Protein AF-A0A077HLJ4-F1 (afdb_monomer_lite)

Foldseek 3Di:
DCPPPDPVVVVVVVVVVVVVVVVVLVVVLVVVLVVVCVVDPDPVVSVVSVVVSVVVVVCVVVDDPVVVVVVVVVVVVVVVVVVCVVVVVCVVVVVVLVVQQVVCVVVVFDRADACVVPVVDPDPPDRPCPDLSRDRDPVSVVVVVVVVVVD

Organism: NCBI:txid401472

Sequence (151 aa):
MADSVGAWGAHAITFILFFLAFSSVIGNYYLAQANVQYLTDSKTTMTVFRLVVIGFVIFGAFGSVPLVWALGDTMAGLLAIFNIIAIVPLGGVALKLLKNFNEQRRQGVDPVFHRDMLPEIANVEYWDGSDPVTRRSKEDRIIAREGNLER

Radius of gyration: 23.53 Å; chains: 1; bounding box: 58×34×51 Å

InterPro domains:
  IPR001463 Sodium:alanine symporter [PF01235] (2-113)
  IPR001463 Sodium:alanine symporter [PR00175] (10-32)
  IPR001463 Sodium:alanine symporter [PR00175] (70-90)
  IPR001463 Sodium:alanine symporter [PTHR30330] (3-115)

Structure (mmCIF, N/CA/C/O backbone):
data_AF-A0A077HLJ4-F1
#
_entry.id   AF-A0A077HLJ4-F1
#
loop_
_atom_site.group_PDB
_atom_site.id
_atom_site.type_symbol
_atom_site.label_atom_id
_atom_site.label_alt_id
_atom_site.label_comp_id
_atom_site.label_asym_id
_atom_site.label_entity_id
_atom_site.label_seq_id
_atom_site.pdbx_PDB_ins_code
_atom_site.Cartn_x
_atom_site.Cartn_y
_atom_site.Cartn_z
_atom_site.occupancy
_atom_site.B_iso_or_equiv
_atom_site.auth_seq_id
_atom_site.auth_comp_id
_atom_site.auth_asym_id
_atom_site.auth_atom_id
_atom_site.pdbx_PDB_model_num
ATOM 1 N N . MET A 1 1 ? 31.389 -16.944 -10.992 1.00 47.97 1 MET A N 1
ATOM 2 C CA . MET A 1 1 ? 30.005 -17.194 -10.508 1.00 47.97 1 MET A CA 1
ATOM 3 C C . MET A 1 1 ? 29.067 -17.720 -11.600 1.00 47.97 1 MET A C 1
ATOM 5 O O . MET A 1 1 ? 28.104 -18.383 -11.252 1.00 47.97 1 MET A O 1
ATOM 9 N N . ALA A 1 2 ? 29.358 -17.522 -12.896 1.00 48.34 2 ALA A N 1
ATOM 10 C CA . ALA A 1 2 ? 28.724 -18.290 -13.981 1.00 48.34 2 ALA A CA 1
ATOM 11 C C . ALA A 1 2 ? 29.230 -19.753 -14.063 1.00 48.34 2 ALA A C 1
ATOM 13 O O . ALA A 1 2 ? 28.526 -20.626 -14.562 1.00 48.34 2 ALA A O 1
ATOM 14 N N . ASP A 1 3 ? 30.411 -20.038 -13.501 1.00 56.69 3 ASP A N 1
ATOM 15 C CA . ASP A 1 3 ? 31.061 -21.357 -13.581 1.00 56.69 3 ASP A CA 1
ATOM 16 C C . ASP A 1 3 ? 30.494 -22.432 -12.641 1.00 56.69 3 ASP A C 1
ATOM 18 O O . ASP A 1 3 ? 30.922 -23.579 -12.698 1.00 56.69 3 ASP A O 1
ATOM 22 N N . SER A 1 4 ? 29.546 -22.099 -11.760 1.00 65.25 4 SER A N 1
ATOM 23 C CA . SER A 1 4 ? 29.093 -23.023 -10.706 1.00 65.25 4 SER A CA 1
ATOM 24 C C . SER A 1 4 ? 27.855 -23.850 -11.079 1.00 65.25 4 SER A C 1
ATOM 26 O O . SER A 1 4 ? 27.584 -24.851 -10.425 1.00 65.25 4 SER A O 1
ATOM 28 N N . VAL A 1 5 ? 27.094 -23.443 -12.103 1.00 68.69 5 VAL A N 1
ATOM 29 C CA . VAL A 1 5 ? 25.791 -24.054 -12.465 1.00 68.69 5 VAL A CA 1
ATOM 30 C C . VAL A 1 5 ? 25.733 -24.472 -13.944 1.00 68.69 5 VAL A C 1
ATOM 32 O O . VAL A 1 5 ? 24.938 -25.329 -14.315 1.00 68.69 5 VAL A O 1
ATOM 35 N N . GLY A 1 6 ? 26.617 -23.929 -14.791 1.00 73.00 6 GLY A N 1
ATOM 36 C CA . GLY A 1 6 ? 26.631 -24.155 -16.240 1.00 73.00 6 GLY A CA 1
ATOM 37 C C . GLY A 1 6 ? 25.726 -23.185 -17.011 1.00 73.00 6 GLY A C 1
ATOM 38 O O . GLY A 1 6 ? 24.894 -22.488 -16.432 1.00 73.00 6 GLY A O 1
ATOM 39 N N . ALA A 1 7 ? 25.877 -23.137 -18.340 1.00 76.19 7 ALA A N 1
ATOM 40 C CA . ALA A 1 7 ? 25.206 -22.162 -19.216 1.00 76.19 7 ALA A CA 1
ATOM 41 C C . ALA A 1 7 ? 23.661 -22.171 -19.128 1.00 76.19 7 ALA A C 1
ATOM 43 O O . ALA A 1 7 ? 23.023 -21.144 -19.351 1.00 76.19 7 ALA A O 1
ATOM 44 N N . TRP A 1 8 ? 23.050 -23.298 -18.742 1.00 85.25 8 TRP A N 1
ATOM 45 C CA . TRP A 1 8 ? 21.598 -23.417 -18.553 1.00 85.25 8 TRP A CA 1
ATOM 46 C C . TRP A 1 8 ? 21.079 -22.657 -17.320 1.00 85.25 8 TRP A C 1
ATOM 48 O O . TRP A 1 8 ? 19.916 -22.249 -17.294 1.00 85.25 8 TRP A O 1
ATOM 58 N N . GLY A 1 9 ? 21.935 -22.423 -16.318 1.00 86.81 9 GLY A N 1
ATOM 59 C CA . GLY A 1 9 ? 21.564 -21.724 -15.088 1.00 86.81 9 GLY A CA 1
ATOM 60 C C . GLY A 1 9 ? 21.129 -20.281 -15.346 1.00 86.81 9 GLY A C 1
ATOM 61 O O . GLY A 1 9 ? 20.175 -19.810 -14.732 1.00 86.81 9 GLY A O 1
ATOM 62 N N . ALA A 1 10 ? 21.752 -19.601 -16.315 1.00 86.25 10 ALA A N 1
ATOM 63 C CA . ALA A 1 10 ? 21.349 -18.253 -16.714 1.00 86.25 10 ALA A CA 1
ATOM 64 C C . ALA A 1 10 ? 19.901 -18.224 -17.237 1.00 86.25 10 ALA A C 1
ATOM 66 O O . ALA A 1 10 ? 19.109 -17.393 -16.798 1.00 86.25 10 ALA A O 1
ATOM 67 N N . HIS A 1 11 ? 19.524 -19.177 -18.098 1.00 89.56 11 HIS A N 1
ATOM 68 C CA . HIS A 1 11 ? 18.161 -19.280 -18.630 1.00 89.56 11 HIS A CA 1
ATOM 69 C C . HIS A 1 11 ? 17.126 -19.573 -17.536 1.00 89.56 11 HIS A C 1
ATOM 71 O O . HIS A 1 11 ? 16.060 -18.954 -17.516 1.00 89.56 11 HIS A O 1
ATOM 77 N N . ALA A 1 12 ? 17.451 -20.471 -16.600 1.00 91.19 12 ALA A N 1
ATOM 78 C CA . ALA A 1 12 ? 16.577 -20.783 -15.471 1.00 91.19 12 ALA A CA 1
ATOM 79 C C . ALA A 1 12 ? 16.343 -19.554 -14.572 1.00 91.19 12 ALA A C 1
ATOM 81 O O . ALA A 1 12 ? 15.199 -19.251 -14.229 1.00 91.19 12 ALA A O 1
ATOM 82 N N . ILE A 1 13 ? 17.403 -18.807 -14.243 1.00 92.12 13 ILE A N 1
ATOM 83 C CA . ILE A 1 13 ? 17.309 -17.589 -13.423 1.00 92.12 13 ILE A CA 1
ATOM 84 C C . ILE A 1 13 ? 16.473 -16.520 -14.131 1.00 92.12 13 ILE A C 1
ATOM 86 O O . ILE A 1 13 ? 15.605 -15.924 -13.499 1.00 92.12 13 ILE A O 1
ATOM 90 N N . THR A 1 14 ? 16.667 -16.300 -15.435 1.00 92.31 14 THR A N 1
ATOM 91 C CA . THR A 1 14 ? 15.844 -15.346 -16.198 1.00 92.31 14 THR A CA 1
ATOM 92 C C . THR A 1 14 ? 14.359 -15.705 -16.141 1.00 92.31 14 THR A C 1
ATOM 94 O O . THR A 1 14 ? 13.534 -14.822 -15.914 1.00 92.31 14 THR A O 1
ATOM 97 N N . PHE A 1 15 ? 14.010 -16.986 -16.296 1.00 95.25 15 PHE A N 1
ATOM 98 C CA . PHE A 1 15 ? 12.619 -17.438 -16.220 1.00 95.25 15 PHE A CA 1
ATOM 99 C C . PHE A 1 15 ? 12.025 -17.193 -14.827 1.00 95.25 15 PHE A C 1
ATOM 101 O O . PHE A 1 15 ? 10.952 -16.609 -14.706 1.00 95.25 15 PHE A O 1
ATOM 108 N N . ILE A 1 16 ? 12.749 -17.558 -13.766 1.00 95.75 16 ILE A N 1
ATOM 109 C CA . ILE A 1 16 ? 12.308 -17.331 -12.382 1.00 95.75 16 ILE A CA 1
ATOM 110 C C . ILE A 1 16 ? 12.122 -15.834 -12.101 1.00 95.75 16 ILE A C 1
ATOM 112 O O . ILE A 1 16 ? 11.090 -15.438 -11.560 1.00 95.75 16 ILE A O 1
ATOM 116 N N . LEU A 1 17 ? 13.084 -14.995 -12.496 1.00 95.12 17 LEU A N 1
ATOM 117 C CA . LEU A 1 17 ? 13.006 -13.545 -12.309 1.00 95.12 17 LEU A CA 1
ATOM 118 C C . LEU A 1 17 ? 11.843 -12.926 -13.084 1.00 95.12 17 LEU A C 1
ATOM 120 O O . LEU A 1 17 ? 11.193 -12.023 -12.565 1.00 95.12 17 LEU A O 1
ATOM 124 N N . PHE A 1 18 ? 11.546 -13.425 -14.285 1.00 95.12 18 PHE A N 1
ATOM 125 C CA . PHE A 1 18 ? 10.384 -12.987 -15.052 1.00 95.12 18 PHE A CA 1
ATOM 126 C C . PHE A 1 18 ? 9.079 -13.245 -14.288 1.00 95.12 18 PHE A C 1
ATOM 128 O O . PHE A 1 18 ? 8.301 -12.311 -14.094 1.00 95.12 18 PHE A O 1
ATOM 135 N N . PHE A 1 19 ? 8.855 -14.470 -13.798 1.00 96.50 19 PHE A N 1
ATOM 136 C CA . PHE A 1 19 ? 7.643 -14.783 -13.028 1.00 96.50 19 PHE A CA 1
ATOM 137 C C . PHE A 1 19 ? 7.573 -14.005 -11.717 1.00 96.50 19 PHE A C 1
ATOM 139 O O . PHE A 1 19 ? 6.510 -13.484 -11.386 1.00 96.50 19 PHE A O 1
ATOM 146 N N . LEU A 1 20 ? 8.697 -13.879 -11.007 1.00 96.12 20 LEU A N 1
ATOM 147 C CA . LEU A 1 20 ? 8.782 -13.125 -9.758 1.00 96.12 20 LEU A CA 1
ATOM 148 C C . LEU A 1 20 ? 8.449 -11.641 -9.966 1.00 96.12 20 LEU A C 1
ATOM 150 O O . LEU A 1 20 ? 7.663 -11.063 -9.211 1.00 96.12 20 LEU A O 1
ATOM 154 N N . ALA A 1 21 ? 9.029 -11.016 -10.991 1.00 94.06 21 ALA A N 1
ATOM 155 C CA . ALA A 1 21 ? 8.747 -9.627 -11.331 1.00 94.06 21 ALA A CA 1
ATOM 156 C C . ALA A 1 21 ? 7.283 -9.460 -11.764 1.00 94.06 21 ALA A C 1
ATOM 158 O O . ALA A 1 21 ? 6.595 -8.567 -11.272 1.00 94.06 21 ALA A O 1
ATOM 159 N N . PHE A 1 22 ? 6.779 -10.356 -12.615 1.00 94.12 22 PHE A N 1
ATOM 160 C CA . PHE A 1 22 ? 5.400 -10.328 -13.098 1.00 94.12 22 PHE A CA 1
ATOM 161 C C . PHE A 1 22 ? 4.377 -10.448 -11.961 1.00 94.12 22 PHE A C 1
ATOM 163 O O . PHE A 1 22 ? 3.476 -9.611 -11.855 1.00 94.12 22 PHE A O 1
ATOM 170 N N . SER A 1 23 ? 4.535 -11.428 -11.064 1.00 96.50 23 SER A N 1
ATOM 171 C CA . SER A 1 23 ? 3.643 -11.580 -9.909 1.00 96.50 23 SER A CA 1
ATOM 172 C C . SER A 1 23 ? 3.709 -10.369 -8.982 1.00 96.50 23 SER A C 1
ATOM 174 O O . SER A 1 23 ? 2.682 -9.938 -8.458 1.00 96.50 23 SER A O 1
ATOM 176 N N . SER A 1 24 ? 4.899 -9.786 -8.810 1.00 94.75 24 SER A N 1
ATOM 177 C CA . SER A 1 24 ? 5.084 -8.600 -7.969 1.00 94.75 24 SER A CA 1
ATOM 178 C C . SER A 1 24 ? 4.367 -7.381 -8.547 1.00 94.75 24 SER A C 1
ATOM 180 O O . SER A 1 24 ? 3.693 -6.664 -7.807 1.00 94.75 24 SER A O 1
ATOM 182 N N . VAL A 1 25 ? 4.450 -7.153 -9.862 1.00 93.88 25 VAL A N 1
ATOM 183 C CA . VAL A 1 25 ? 3.737 -6.051 -10.532 1.00 93.88 25 VAL A CA 1
ATOM 184 C C . VAL A 1 25 ? 2.224 -6.206 -10.375 1.00 93.88 25 VAL A C 1
ATOM 186 O O . VAL A 1 25 ? 1.554 -5.245 -9.998 1.00 93.88 25 VAL A O 1
ATOM 189 N N . ILE A 1 26 ? 1.684 -7.411 -10.593 1.00 94.44 26 ILE A N 1
ATOM 190 C CA . ILE A 1 26 ? 0.244 -7.672 -10.426 1.00 94.44 26 ILE A CA 1
ATOM 191 C C . ILE A 1 26 ? -0.194 -7.458 -8.975 1.00 94.44 26 ILE A C 1
ATOM 193 O O . ILE A 1 26 ? -1.213 -6.808 -8.737 1.00 94.44 26 ILE A O 1
ATOM 197 N N . GLY A 1 27 ? 0.574 -7.966 -8.008 1.00 94.62 27 GLY A N 1
ATOM 198 C CA . GLY A 1 27 ? 0.272 -7.790 -6.588 1.00 94.62 27 GLY A CA 1
ATOM 199 C C . GLY A 1 27 ? 0.207 -6.314 -6.193 1.00 94.62 27 GLY A C 1
ATOM 200 O O . GLY A 1 27 ? -0.779 -5.872 -5.606 1.00 94.62 27 GLY A O 1
ATOM 201 N N . ASN A 1 28 ? 1.211 -5.526 -6.588 1.00 92.31 28 ASN A N 1
ATOM 202 C CA . ASN A 1 28 ? 1.238 -4.087 -6.310 1.00 92.31 28 ASN A CA 1
ATOM 203 C C . ASN A 1 28 ? 0.108 -3.332 -7.023 1.00 92.31 28 ASN A C 1
ATOM 205 O O . ASN A 1 28 ? -0.501 -2.443 -6.427 1.00 92.31 28 ASN A O 1
ATOM 209 N N . TYR A 1 29 ? -0.219 -3.704 -8.265 1.00 94.69 29 TYR A N 1
ATOM 210 C CA . TYR A 1 29 ? -1.357 -3.132 -8.983 1.00 94.69 29 TYR A CA 1
ATOM 211 C C . TYR A 1 29 ? -2.676 -3.377 -8.244 1.00 94.69 29 TYR A C 1
ATOM 213 O O . TYR A 1 29 ? -3.463 -2.446 -8.096 1.00 94.69 29 TYR A O 1
ATOM 221 N N . TYR A 1 30 ? -2.916 -4.597 -7.753 1.00 94.12 30 TYR A N 1
ATOM 222 C CA . TYR A 1 30 ? -4.149 -4.921 -7.034 1.00 94.12 30 TYR A CA 1
ATOM 223 C C . TYR A 1 30 ? -4.280 -4.127 -5.729 1.00 94.12 30 TYR A C 1
ATOM 225 O O . TYR A 1 30 ? -5.337 -3.555 -5.460 1.00 94.12 30 TYR A O 1
ATOM 233 N N . LEU A 1 31 ? -3.192 -4.028 -4.957 1.00 92.19 31 LEU A N 1
ATOM 234 C CA . LEU A 1 31 ? -3.158 -3.226 -3.730 1.00 92.19 31 LEU A CA 1
ATOM 235 C C . LEU A 1 31 ? -3.454 -1.748 -4.016 1.00 92.19 31 LEU A C 1
ATOM 237 O O . LEU A 1 31 ? -4.288 -1.133 -3.354 1.00 92.19 31 LEU A O 1
ATOM 241 N N . ALA A 1 32 ? -2.812 -1.180 -5.036 1.00 92.31 32 ALA A N 1
ATOM 242 C CA . ALA A 1 32 ? -3.042 0.204 -5.424 1.00 92.31 32 ALA A CA 1
ATOM 243 C C . ALA A 1 32 ? -4.456 0.424 -5.994 1.00 92.31 32 ALA A C 1
ATOM 245 O O . ALA A 1 32 ? -5.083 1.434 -5.682 1.00 92.31 32 ALA A O 1
ATOM 246 N N . GLN A 1 33 ? -4.995 -0.530 -6.761 1.00 93.38 33 GLN A N 1
ATOM 247 C CA . GLN A 1 33 ? -6.368 -0.473 -7.264 1.00 93.38 33 GLN A CA 1
ATOM 248 C C . GLN A 1 33 ? -7.371 -0.411 -6.108 1.00 93.38 33 GLN A C 1
ATOM 250 O O . GLN A 1 33 ? -8.259 0.437 -6.140 1.00 93.38 33 GLN A O 1
ATOM 255 N N . ALA A 1 34 ? -7.222 -1.268 -5.094 1.00 92.25 34 ALA A N 1
ATOM 256 C CA . ALA A 1 34 ? -8.094 -1.265 -3.922 1.00 92.25 34 ALA A CA 1
ATOM 257 C C . ALA A 1 34 ? -8.042 0.085 -3.181 1.00 92.25 34 ALA A C 1
ATOM 259 O O . ALA A 1 34 ? -9.086 0.649 -2.860 1.00 92.25 34 ALA A O 1
ATOM 260 N N . ASN A 1 35 ? -6.846 0.656 -3.001 1.00 91.62 35 ASN A N 1
ATOM 261 C CA . ASN A 1 35 ? -6.683 1.972 -2.373 1.00 91.62 35 ASN A CA 1
ATOM 262 C C . ASN A 1 35 ? -7.347 3.098 -3.183 1.00 91.62 35 ASN A C 1
ATOM 264 O O . ASN A 1 35 ? -7.993 3.973 -2.612 1.00 91.62 35 ASN A O 1
ATOM 268 N N . VAL A 1 36 ? -7.211 3.090 -4.513 1.00 92.38 36 VAL A N 1
ATOM 269 C CA . VAL A 1 36 ? -7.856 4.095 -5.375 1.00 92.38 36 VAL A CA 1
ATOM 270 C C . VAL A 1 36 ? -9.375 3.926 -5.369 1.00 92.38 36 VAL A C 1
ATOM 272 O O . VAL A 1 36 ? -10.075 4.930 -5.290 1.00 92.38 36 VAL A O 1
ATOM 275 N N . GLN A 1 37 ? -9.884 2.690 -5.407 1.00 91.88 37 GLN A N 1
ATOM 276 C CA . GLN A 1 37 ? -11.325 2.406 -5.319 1.00 91.88 37 GLN A CA 1
ATOM 277 C C . GLN A 1 37 ? -11.920 2.894 -4.001 1.00 91.88 37 GLN A C 1
ATOM 279 O O . GLN A 1 37 ? -13.002 3.461 -4.002 1.00 91.88 37 GLN A O 1
ATOM 284 N N . TYR A 1 38 ? -11.184 2.752 -2.898 1.00 88.69 38 TYR A N 1
ATOM 285 C CA . TYR A 1 38 ? -11.609 3.286 -1.607 1.00 88.69 38 TYR A CA 1
ATOM 286 C C . TYR A 1 38 ? -11.739 4.821 -1.609 1.00 88.69 38 TYR A C 1
ATOM 288 O O . TYR A 1 38 ? -12.612 5.372 -0.947 1.00 88.69 38 TYR A O 1
ATOM 296 N N . LEU A 1 39 ? -10.885 5.527 -2.358 1.00 90.25 39 LEU A N 1
ATOM 297 C CA . LEU A 1 39 ? -10.920 6.991 -2.448 1.00 90.25 39 LEU A CA 1
ATOM 298 C C . LEU A 1 39 ? -11.939 7.509 -3.471 1.00 90.25 39 LEU A C 1
ATOM 300 O O . LEU A 1 39 ? -12.426 8.633 -3.341 1.00 90.25 39 LEU A O 1
ATOM 304 N N . THR A 1 40 ? -12.214 6.749 -4.533 1.00 91.19 40 THR A N 1
ATOM 305 C CA . THR A 1 40 ? -13.125 7.171 -5.597 1.00 91.19 40 THR A CA 1
ATOM 306 C C . THR A 1 40 ? -13.695 6.000 -6.393 1.00 91.19 40 THR A C 1
ATOM 308 O O . THR A 1 40 ? -12.968 5.146 -6.899 1.00 91.19 40 THR A O 1
ATOM 311 N N . ASP A 1 41 ? -15.004 6.053 -6.640 1.00 86.50 41 ASP A N 1
ATOM 312 C CA . ASP A 1 41 ? -15.718 5.114 -7.517 1.00 86.50 41 ASP A CA 1
ATOM 313 C C . ASP A 1 41 ? -15.722 5.537 -9.000 1.00 86.50 41 ASP A C 1
ATOM 315 O O . ASP A 1 41 ? -16.386 4.935 -9.851 1.00 86.50 41 ASP A O 1
ATOM 319 N N . SER A 1 42 ? -14.991 6.599 -9.354 1.00 92.38 42 SER A N 1
ATOM 320 C CA . SER A 1 42 ? -14.965 7.112 -10.724 1.00 92.38 42 SER A CA 1
ATOM 321 C C . SER A 1 42 ? -14.267 6.146 -11.688 1.00 92.38 42 SER A C 1
ATOM 323 O O . SER A 1 42 ? -13.052 5.923 -11.635 1.00 92.38 42 SER A O 1
ATOM 325 N N . LYS A 1 43 ? -15.031 5.642 -12.667 1.00 89.25 43 LYS A N 1
ATOM 326 C CA . LYS A 1 43 ? -14.520 4.793 -13.762 1.00 89.25 43 LYS A CA 1
ATOM 327 C C . LYS A 1 43 ? -13.412 5.479 -14.570 1.00 89.25 43 LYS A C 1
ATOM 329 O O . LYS A 1 43 ? -12.489 4.813 -15.044 1.00 89.25 43 LYS A O 1
ATOM 334 N N . THR A 1 44 ? -13.483 6.803 -14.708 1.00 92.38 44 THR A N 1
ATOM 335 C CA . THR A 1 44 ? -12.462 7.600 -15.400 1.00 92.38 44 THR A CA 1
ATOM 336 C C . THR A 1 44 ? -11.151 7.588 -14.625 1.00 92.38 44 THR A C 1
ATOM 338 O O . THR A 1 44 ? -10.113 7.279 -15.208 1.00 92.38 44 THR A O 1
ATOM 341 N N . THR A 1 45 ? -11.190 7.824 -13.309 1.00 91.94 45 THR A N 1
ATOM 342 C CA . THR A 1 45 ? -9.987 7.784 -12.462 1.00 91.94 45 THR A CA 1
ATOM 343 C C . THR A 1 45 ? -9.335 6.407 -12.495 1.00 91.94 45 THR A C 1
ATOM 345 O O . THR A 1 45 ? -8.118 6.302 -12.630 1.00 91.94 45 THR A O 1
ATOM 348 N N . MET A 1 46 ? -10.142 5.345 -12.477 1.00 92.75 46 MET A N 1
ATOM 349 C CA . MET A 1 46 ? -9.641 3.974 -12.572 1.00 92.75 46 MET A CA 1
ATOM 350 C C . MET A 1 46 ? -8.951 3.682 -13.911 1.00 92.75 46 MET A C 1
ATOM 352 O O . MET A 1 46 ? -7.937 2.986 -13.966 1.00 92.75 46 MET A O 1
ATOM 356 N N . THR A 1 47 ? -9.482 4.230 -15.004 1.00 92.75 47 THR A N 1
ATOM 357 C CA . THR A 1 47 ? -8.890 4.067 -16.338 1.00 92.75 47 THR A CA 1
ATOM 358 C C . THR A 1 47 ? -7.569 4.825 -16.443 1.00 92.75 47 THR A C 1
ATOM 360 O O . THR A 1 47 ? -6.579 4.259 -16.902 1.00 92.75 47 THR A O 1
ATOM 363 N N . VAL A 1 48 ? -7.519 6.068 -15.953 1.00 94.56 48 VAL A N 1
ATOM 364 C CA . VAL A 1 48 ? -6.279 6.858 -15.895 1.00 94.56 48 VAL A CA 1
ATOM 365 C C . VAL A 1 48 ? -5.227 6.148 -15.043 1.00 94.56 48 VAL A C 1
ATOM 367 O O . VAL A 1 48 ? -4.093 5.997 -15.487 1.00 94.56 48 VAL A O 1
ATOM 370 N N . PHE A 1 49 ? -5.605 5.635 -13.871 1.00 94.31 49 PHE A N 1
ATOM 371 C CA . PHE A 1 49 ? -4.712 4.868 -13.003 1.00 94.31 49 PHE A CA 1
ATOM 372 C C . PHE A 1 49 ? -4.085 3.666 -13.728 1.00 94.31 49 PHE A C 1
ATOM 374 O O . PHE A 1 49 ? -2.866 3.496 -13.696 1.00 94.31 49 PHE A O 1
ATOM 381 N N . ARG A 1 50 ? -4.885 2.871 -14.452 1.00 93.94 50 ARG A N 1
ATOM 382 C CA . ARG A 1 50 ? -4.381 1.733 -15.245 1.00 93.94 50 ARG A CA 1
ATOM 383 C C . ARG A 1 50 ? -3.362 2.162 -16.296 1.00 93.94 50 ARG 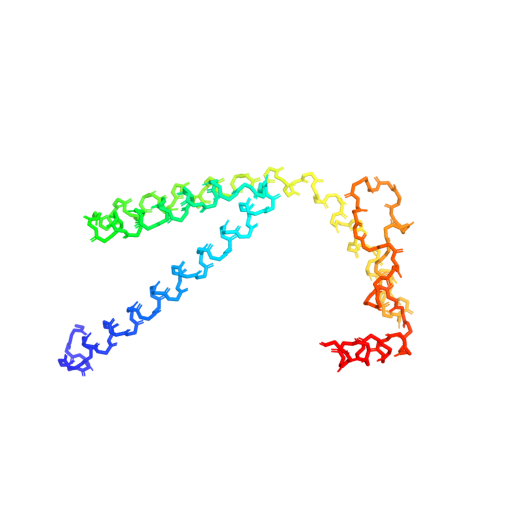A C 1
ATOM 385 O O . ARG A 1 50 ? -2.321 1.523 -16.425 1.00 93.94 50 ARG A O 1
ATOM 392 N N . LEU A 1 51 ? -3.648 3.242 -17.023 1.00 95.75 51 LEU A N 1
ATOM 393 C CA . LEU A 1 51 ? -2.731 3.779 -18.031 1.00 95.75 51 LEU A CA 1
ATOM 394 C C . LEU A 1 51 ? -1.417 4.250 -17.401 1.00 95.75 51 LEU A C 1
ATOM 396 O O . LEU A 1 51 ? -0.348 3.966 -17.937 1.00 95.75 51 LEU A O 1
ATOM 400 N N . VAL A 1 52 ? -1.488 4.906 -16.240 1.00 94.75 52 VAL A N 1
ATOM 401 C CA . VAL A 1 52 ? -0.309 5.350 -15.488 1.00 94.75 52 VAL A CA 1
ATOM 402 C C . VAL A 1 52 ? 0.543 4.159 -15.051 1.00 94.75 52 VAL A C 1
ATOM 404 O O . VAL A 1 52 ? 1.748 4.170 -15.289 1.00 94.75 52 VAL A O 1
ATOM 407 N N . VAL A 1 53 ? -0.055 3.108 -14.478 1.00 93.62 53 VAL A N 1
ATOM 408 C CA . VAL A 1 53 ? 0.693 1.910 -14.052 1.00 93.62 53 VAL A CA 1
ATOM 409 C C . VAL A 1 53 ? 1.398 1.249 -15.234 1.00 93.62 53 VAL A C 1
ATOM 411 O O . VAL A 1 53 ? 2.588 0.952 -15.141 1.00 93.62 53 VAL A O 1
ATOM 414 N N . ILE A 1 54 ? 0.706 1.067 -16.363 1.00 94.69 54 ILE A N 1
ATOM 415 C CA . ILE A 1 54 ? 1.315 0.512 -17.582 1.00 94.69 54 ILE A CA 1
ATOM 416 C C . ILE A 1 54 ? 2.478 1.399 -18.051 1.00 94.69 54 ILE A C 1
ATOM 418 O O . ILE A 1 54 ? 3.549 0.887 -18.379 1.00 94.69 54 ILE A O 1
ATOM 422 N N . GLY A 1 55 ? 2.301 2.723 -18.022 1.00 94.56 55 GLY A N 1
ATOM 423 C CA . GLY A 1 55 ? 3.355 3.684 -18.339 1.00 94.56 55 GLY A CA 1
ATOM 424 C C . GLY A 1 55 ? 4.587 3.531 -17.445 1.00 94.56 55 GLY A C 1
ATOM 425 O O . GLY A 1 55 ? 5.703 3.485 -17.956 1.00 94.56 55 GLY A O 1
ATOM 426 N N . PHE A 1 56 ? 4.401 3.372 -16.132 1.00 92.38 56 PHE A N 1
ATOM 427 C CA . PHE A 1 56 ? 5.502 3.151 -15.189 1.00 92.38 56 PHE A CA 1
ATOM 428 C C . PHE A 1 56 ? 6.201 1.800 -15.377 1.00 92.38 56 PHE A C 1
ATOM 430 O O . PHE A 1 56 ? 7.419 1.734 -15.233 1.00 92.38 56 PHE A O 1
ATOM 437 N N . VAL A 1 57 ? 5.475 0.738 -15.740 1.00 93.00 57 VAL A N 1
ATOM 438 C CA . VAL A 1 57 ? 6.080 -0.570 -16.058 1.00 93.00 57 VAL A CA 1
ATOM 439 C C . VAL A 1 57 ? 6.977 -0.463 -17.293 1.00 93.00 57 VAL A C 1
ATOM 441 O O . VAL A 1 57 ? 8.116 -0.930 -17.270 1.00 93.00 57 VAL A O 1
ATOM 444 N N . ILE A 1 58 ? 6.500 0.201 -18.349 1.00 93.31 58 ILE A N 1
ATOM 445 C CA . ILE A 1 58 ? 7.290 0.442 -19.565 1.00 93.31 58 ILE A CA 1
ATOM 446 C C . ILE A 1 58 ? 8.492 1.340 -19.251 1.00 93.31 58 ILE A C 1
ATOM 448 O O . ILE A 1 58 ? 9.612 1.045 -19.662 1.00 93.31 58 ILE A O 1
ATOM 452 N N . PHE A 1 59 ? 8.282 2.410 -18.483 1.00 92.44 59 PHE A N 1
ATOM 453 C CA . PHE A 1 59 ? 9.354 3.300 -18.046 1.00 92.44 59 PHE A CA 1
ATOM 454 C C . PHE A 1 59 ? 10.422 2.551 -17.242 1.00 92.44 59 PHE A C 1
ATOM 456 O O . PHE A 1 59 ? 11.608 2.729 -17.501 1.00 92.44 59 PHE A O 1
ATOM 463 N N . GLY A 1 60 ? 10.026 1.665 -16.326 1.00 90.12 60 GLY A N 1
ATOM 464 C CA . GLY A 1 60 ? 10.949 0.833 -15.555 1.00 90.12 60 GLY A CA 1
ATOM 465 C C . GLY A 1 60 ? 11.772 -0.124 -16.422 1.00 90.12 60 GLY A C 1
ATOM 466 O O . GLY A 1 60 ? 12.925 -0.386 -16.097 1.00 90.12 60 GLY A O 1
ATOM 467 N N . ALA A 1 61 ? 11.222 -0.590 -17.549 1.00 90.12 61 ALA A N 1
ATOM 468 C CA . ALA A 1 61 ? 11.948 -1.431 -18.501 1.00 90.12 61 ALA A CA 1
ATOM 469 C C . ALA A 1 61 ? 13.023 -0.662 -19.298 1.00 90.12 61 ALA A C 1
ATOM 471 O O . ALA A 1 61 ? 14.022 -1.258 -19.695 1.00 90.12 61 ALA A O 1
ATOM 472 N N . PHE A 1 62 ? 12.837 0.645 -19.522 1.00 92.75 62 PHE A N 1
ATOM 473 C CA . PHE A 1 62 ? 13.808 1.509 -20.214 1.00 92.75 62 PHE A CA 1
ATOM 474 C C . PHE A 1 62 ? 14.718 2.311 -19.271 1.00 92.75 62 PHE A C 1
ATOM 476 O O . PHE A 1 62 ? 15.748 2.833 -19.701 1.00 92.75 62 PHE A O 1
ATOM 483 N N . GLY A 1 63 ? 14.337 2.450 -18.003 1.00 91.56 63 GLY A N 1
ATOM 484 C CA . GLY A 1 63 ? 15.067 3.214 -17.001 1.00 91.56 63 GLY A CA 1
ATOM 485 C C . GLY A 1 63 ? 16.401 2.572 -16.625 1.00 91.56 63 GLY A C 1
ATOM 486 O O . GLY A 1 63 ? 16.571 1.355 -16.660 1.00 91.56 63 GLY A O 1
ATOM 487 N N . SER A 1 64 ? 17.367 3.399 -16.221 1.00 94.62 64 SER A N 1
ATOM 488 C CA . SER A 1 64 ? 18.614 2.880 -15.664 1.00 94.62 64 SER A CA 1
ATOM 489 C C . SER A 1 64 ? 18.364 2.276 -14.282 1.00 94.62 64 SER A C 1
ATOM 491 O O . SER A 1 64 ? 17.564 2.791 -13.499 1.00 94.62 64 SER A O 1
ATOM 493 N N . VAL A 1 65 ? 19.090 1.203 -13.957 1.00 92.12 65 VAL A N 1
ATOM 494 C CA . VAL A 1 65 ? 18.971 0.521 -12.660 1.00 92.12 65 VAL A CA 1
ATOM 495 C C . VAL A 1 65 ? 19.074 1.516 -11.487 1.00 92.12 65 VAL A C 1
ATOM 497 O O . VAL A 1 65 ? 18.156 1.530 -10.670 1.00 92.12 65 VAL A O 1
ATOM 500 N N . PRO A 1 66 ? 20.073 2.424 -11.414 1.00 95.19 66 PRO A N 1
ATOM 501 C CA . PRO A 1 66 ? 20.167 3.381 -10.307 1.00 95.19 66 PRO A CA 1
ATOM 502 C C . PRO A 1 66 ? 18.973 4.336 -10.203 1.00 95.19 66 PRO A C 1
ATOM 504 O O . PRO A 1 66 ? 18.565 4.677 -9.097 1.00 95.19 66 PRO A O 1
ATOM 507 N N . LEU A 1 67 ? 18.396 4.757 -11.335 1.00 94.19 67 LEU A N 1
ATOM 508 C CA . LEU A 1 67 ? 17.229 5.638 -11.344 1.00 94.19 67 LEU A CA 1
ATOM 509 C C . LEU A 1 67 ? 15.993 4.931 -10.780 1.00 94.19 67 LEU A C 1
ATOM 511 O O . LEU A 1 67 ? 15.267 5.515 -9.979 1.00 94.19 67 LEU A O 1
AT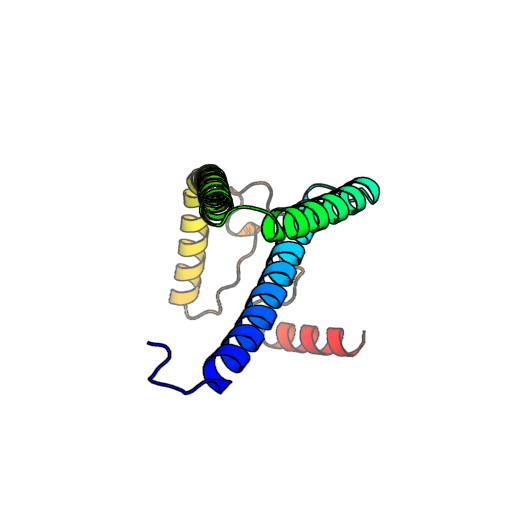OM 515 N N . VAL A 1 68 ? 15.767 3.676 -11.182 1.00 92.56 68 VAL A N 1
ATOM 516 C CA . VAL A 1 68 ? 14.636 2.871 -10.697 1.00 92.56 68 VAL A CA 1
ATOM 517 C C . VAL A 1 68 ? 14.752 2.632 -9.191 1.00 92.56 68 VAL A C 1
ATOM 519 O O . VAL A 1 68 ? 13.763 2.799 -8.478 1.00 92.56 68 VAL A O 1
ATOM 522 N N . TRP A 1 69 ? 15.955 2.323 -8.696 1.00 93.06 69 TRP A N 1
ATOM 523 C CA . TRP A 1 69 ? 16.208 2.195 -7.256 1.00 93.06 69 TRP A CA 1
ATOM 524 C C . TRP A 1 69 ? 15.968 3.508 -6.510 1.00 93.06 69 TRP A C 1
ATOM 526 O O . TRP A 1 69 ? 15.207 3.520 -5.548 1.00 93.06 69 TRP A O 1
ATOM 536 N N . ALA A 1 70 ? 16.518 4.628 -6.992 1.00 95.81 70 ALA A N 1
ATOM 537 C CA . ALA A 1 70 ? 16.333 5.930 -6.350 1.00 95.81 70 ALA A CA 1
ATOM 538 C C . ALA A 1 70 ? 14.852 6.347 -6.278 1.00 95.81 70 ALA A C 1
ATOM 540 O O . ALA A 1 70 ? 14.398 6.883 -5.262 1.00 95.81 70 ALA A O 1
ATOM 541 N N . LEU A 1 71 ? 14.079 6.082 -7.337 1.00 93.81 71 LEU A N 1
ATOM 542 C CA . LEU A 1 71 ? 12.639 6.336 -7.343 1.00 93.81 71 LEU A CA 1
ATOM 543 C C . LEU A 1 71 ? 11.911 5.423 -6.346 1.00 93.81 71 LEU A C 1
ATOM 545 O O . LEU A 1 71 ? 11.067 5.906 -5.592 1.00 93.81 71 LEU A O 1
ATOM 549 N N . GLY A 1 72 ? 12.263 4.134 -6.313 1.00 93.31 72 GLY A N 1
ATOM 550 C CA . GLY A 1 72 ? 11.728 3.165 -5.358 1.00 93.31 72 GLY A CA 1
ATOM 551 C C . GLY A 1 72 ? 11.952 3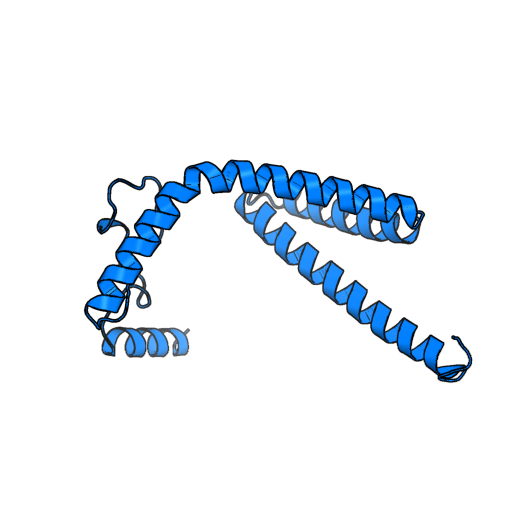.591 -3.908 1.00 93.31 72 GLY A C 1
ATOM 552 O O . GLY A 1 72 ? 10.992 3.665 -3.142 1.00 93.31 72 GLY A O 1
ATOM 553 N N . ASP A 1 73 ? 13.182 3.964 -3.559 1.00 95.75 73 ASP A N 1
ATOM 554 C CA . ASP A 1 73 ? 13.541 4.410 -2.210 1.00 95.75 73 ASP A CA 1
ATOM 555 C C . ASP A 1 73 ? 12.799 5.696 -1.820 1.00 95.75 73 ASP A C 1
ATOM 557 O O . ASP A 1 73 ? 12.276 5.814 -0.710 1.00 95.75 73 ASP A O 1
ATOM 561 N N . THR A 1 74 ? 12.676 6.644 -2.755 1.00 96.44 74 THR A N 1
ATOM 562 C CA . THR A 1 74 ? 11.934 7.896 -2.531 1.00 96.44 74 THR A CA 1
ATOM 563 C C . THR A 1 74 ? 10.451 7.623 -2.268 1.00 96.44 74 THR A C 1
ATOM 565 O O . THR A 1 74 ? 9.875 8.168 -1.324 1.00 96.44 74 THR A O 1
ATOM 568 N N . MET A 1 75 ? 9.821 6.766 -3.077 1.00 94.19 75 MET A N 1
ATOM 569 C CA . MET A 1 75 ? 8.407 6.413 -2.911 1.00 94.19 75 MET A CA 1
ATOM 570 C C . MET A 1 75 ? 8.166 5.601 -1.633 1.00 94.19 75 MET A C 1
ATOM 572 O O . MET A 1 75 ? 7.181 5.845 -0.937 1.00 94.19 75 MET A O 1
ATOM 576 N N . ALA A 1 76 ? 9.074 4.687 -1.281 1.00 94.81 76 ALA A N 1
ATOM 577 C CA . ALA A 1 76 ? 9.014 3.935 -0.031 1.00 94.81 76 ALA A CA 1
ATOM 578 C C . ALA A 1 76 ? 9.131 4.858 1.193 1.00 94.81 76 ALA A C 1
ATOM 580 O O . ALA A 1 76 ? 8.357 4.724 2.144 1.00 94.81 76 ALA A O 1
ATOM 581 N N . GLY A 1 77 ? 10.041 5.837 1.150 1.00 96.81 77 GLY A N 1
ATOM 582 C CA . GLY A 1 77 ? 10.171 6.858 2.190 1.00 96.81 77 GLY A CA 1
ATOM 583 C C . GLY A 1 77 ? 8.902 7.700 2.337 1.00 96.81 77 GLY A C 1
ATOM 584 O O . GLY A 1 77 ? 8.410 7.894 3.448 1.00 96.81 77 GLY A O 1
ATOM 585 N N . LEU A 1 78 ? 8.322 8.137 1.218 1.00 96.69 78 LEU A N 1
ATOM 586 C CA . LEU A 1 78 ? 7.074 8.900 1.214 1.00 96.69 78 LEU A CA 1
ATOM 587 C C . LEU A 1 78 ? 5.902 8.094 1.801 1.00 96.69 78 LEU A C 1
ATOM 589 O O . LEU A 1 78 ? 5.162 8.601 2.645 1.00 96.69 78 LEU A O 1
ATOM 593 N N . LEU A 1 79 ? 5.766 6.827 1.399 1.00 94.94 79 LEU A N 1
ATOM 594 C CA . LEU A 1 79 ? 4.759 5.906 1.928 1.00 94.94 79 LEU A CA 1
ATOM 595 C C . LEU A 1 79 ? 4.901 5.733 3.446 1.00 94.94 79 LEU A C 1
ATOM 597 O O . LEU A 1 79 ? 3.911 5.804 4.176 1.00 94.94 79 LEU A O 1
ATOM 601 N N . ALA A 1 80 ? 6.132 5.539 3.926 1.00 96.69 80 ALA A N 1
ATOM 602 C CA . ALA A 1 80 ? 6.412 5.394 5.349 1.00 96.69 80 ALA A CA 1
ATOM 603 C C . ALA A 1 80 ? 6.022 6.654 6.134 1.00 96.69 80 ALA A C 1
ATOM 605 O O . ALA A 1 80 ? 5.373 6.543 7.173 1.00 96.69 80 ALA A O 1
ATOM 606 N N . ILE A 1 81 ? 6.356 7.844 5.625 1.00 97.19 81 ILE A N 1
ATOM 607 C CA . ILE A 1 81 ? 6.008 9.120 6.265 1.00 97.19 81 ILE A CA 1
ATOM 608 C C . ILE A 1 81 ? 4.488 9.255 6.416 1.00 97.19 81 ILE A C 1
ATOM 610 O O . ILE A 1 81 ? 4.011 9.498 7.526 1.00 97.19 81 ILE A O 1
ATOM 614 N N . PHE A 1 82 ? 3.718 9.051 5.343 1.00 94.69 82 PHE A N 1
ATOM 615 C CA . PHE A 1 82 ? 2.256 9.153 5.414 1.00 94.69 82 PHE A CA 1
ATOM 616 C C . PHE A 1 82 ? 1.646 8.130 6.376 1.00 94.69 82 PHE A C 1
ATOM 618 O O . PHE A 1 82 ? 0.792 8.485 7.191 1.00 94.69 82 PHE A O 1
ATOM 625 N N . ASN A 1 83 ? 2.123 6.884 6.343 1.00 94.94 83 ASN A N 1
ATOM 626 C CA . ASN A 1 83 ? 1.629 5.845 7.244 1.00 94.94 83 ASN A CA 1
ATOM 627 C C . ASN A 1 83 ? 1.962 6.142 8.708 1.00 94.94 83 ASN A C 1
ATOM 629 O O . ASN A 1 83 ? 1.114 5.934 9.569 1.00 94.94 83 ASN A O 1
ATOM 633 N N . ILE A 1 84 ? 3.154 6.657 9.015 1.00 96.62 84 ILE A N 1
ATOM 634 C CA . ILE A 1 84 ? 3.521 7.029 10.389 1.00 96.62 84 ILE A CA 1
ATOM 635 C C . ILE A 1 84 ? 2.642 8.180 10.884 1.00 96.62 84 ILE A C 1
ATOM 637 O O . ILE A 1 84 ? 2.118 8.102 11.996 1.00 96.62 84 ILE A O 1
ATOM 641 N N . ILE A 1 85 ? 2.423 9.211 10.060 1.00 95.94 85 ILE A N 1
ATOM 642 C CA . ILE A 1 85 ? 1.539 10.336 10.406 1.00 95.94 85 ILE A CA 1
ATOM 643 C C . ILE A 1 85 ? 0.122 9.842 10.731 1.00 95.94 85 ILE A C 1
ATOM 645 O O . ILE A 1 85 ? -0.495 10.353 11.664 1.00 95.94 85 ILE A O 1
ATOM 649 N N . ALA A 1 86 ? -0.376 8.827 10.019 1.00 92.88 86 ALA A N 1
ATOM 650 C CA . ALA A 1 86 ? -1.669 8.211 10.306 1.00 92.88 86 ALA A CA 1
ATOM 651 C C . ALA A 1 86 ? -1.647 7.317 11.563 1.00 92.88 86 ALA A C 1
ATOM 653 O O . ALA A 1 86 ? -2.542 7.404 12.404 1.00 92.88 86 ALA A O 1
ATOM 654 N N . ILE A 1 87 ? -0.630 6.464 11.723 1.00 94.31 87 ILE A N 1
ATOM 655 C CA . ILE A 1 87 ? -0.560 5.464 12.802 1.00 94.31 87 ILE A CA 1
ATOM 656 C C . ILE A 1 87 ? -0.322 6.111 14.170 1.00 94.31 87 ILE A C 1
ATOM 658 O O . ILE A 1 87 ? -0.868 5.630 15.158 1.00 94.31 87 ILE A O 1
ATOM 662 N N . VAL A 1 88 ? 0.456 7.193 14.260 1.00 94.81 88 VAL A N 1
ATOM 663 C CA . VAL A 1 88 ? 0.767 7.855 15.543 1.00 94.81 88 VAL A CA 1
ATOM 664 C C . VAL A 1 88 ? -0.493 8.240 16.344 1.00 94.81 88 VAL A C 1
ATOM 666 O O . VAL A 1 88 ? -0.600 7.803 17.492 1.00 94.81 88 VAL A O 1
ATOM 669 N N . PRO A 1 89 ? -1.479 8.982 15.798 1.00 91.56 89 PRO A N 1
ATOM 670 C CA . PRO A 1 89 ? -2.721 9.272 16.519 1.00 91.56 89 PRO A CA 1
ATOM 671 C C . PRO A 1 89 ? -3.598 8.025 16.725 1.00 91.56 89 PRO A C 1
ATOM 673 O O . PRO A 1 89 ? -4.239 7.889 17.769 1.00 91.56 89 PRO A O 1
ATOM 676 N N . LEU A 1 90 ? -3.589 7.076 15.780 1.00 92.12 90 LEU A N 1
ATOM 677 C CA . LEU A 1 90 ? -4.300 5.795 15.901 1.00 92.12 90 LEU A CA 1
ATOM 678 C C . LEU A 1 90 ? -3.700 4.872 16.975 1.00 92.12 90 LEU A C 1
ATOM 680 O O . LEU A 1 90 ? -4.395 3.990 17.478 1.00 92.12 90 LEU A O 1
ATOM 684 N N . GLY A 1 91 ? -2.444 5.079 17.379 1.00 92.81 91 GLY A N 1
ATOM 685 C CA . GLY A 1 91 ? -1.753 4.248 18.364 1.00 92.81 91 GLY A CA 1
ATOM 686 C C . GLY A 1 91 ? -2.476 4.192 19.711 1.00 92.81 91 GLY A C 1
ATOM 687 O O . GLY A 1 91 ? -2.576 3.126 20.318 1.00 92.81 91 GLY A O 1
ATOM 688 N N . GLY A 1 92 ? -3.069 5.309 20.148 1.00 91.06 92 GLY A N 1
ATOM 689 C CA . GLY A 1 92 ? -3.890 5.338 21.362 1.00 91.06 92 GLY A CA 1
ATOM 690 C C . GLY A 1 92 ? -5.136 4.452 21.254 1.00 91.06 92 GLY A C 1
ATOM 691 O O . GLY A 1 92 ? -5.466 3.725 22.191 1.00 91.06 92 GLY A O 1
ATOM 692 N N . VAL A 1 93 ? -5.793 4.461 20.092 1.00 92.12 93 VAL A N 1
ATOM 693 C CA . VAL A 1 93 ? -6.952 3.607 19.795 1.00 92.12 93 VAL A CA 1
ATOM 694 C C . VAL A 1 93 ? -6.542 2.133 19.738 1.00 92.12 93 VAL A C 1
ATOM 696 O O . VAL A 1 93 ? -7.182 1.291 20.369 1.00 92.12 93 VAL A O 1
ATOM 699 N N . ALA A 1 94 ? -5.432 1.820 19.065 1.00 92.81 94 ALA A N 1
ATOM 700 C CA . ALA A 1 94 ? -4.907 0.461 18.959 1.00 92.81 94 ALA A CA 1
ATOM 701 C C . ALA A 1 94 ? -4.577 -0.149 20.334 1.00 92.81 94 ALA A C 1
ATOM 703 O O . ALA A 1 94 ? -4.912 -1.304 20.594 1.00 92.81 94 ALA A O 1
ATOM 704 N N . LEU A 1 95 ? -3.986 0.629 21.249 1.00 93.75 95 LEU A N 1
ATOM 705 C CA . LEU A 1 95 ? -3.705 0.173 22.615 1.00 93.75 95 LEU A CA 1
ATOM 706 C C . LEU A 1 95 ? -4.983 -0.111 23.416 1.00 93.75 95 LEU A C 1
ATOM 708 O O . LEU A 1 95 ? -5.027 -1.087 24.168 1.00 93.75 95 LEU A O 1
ATOM 712 N N . LYS A 1 96 ? -6.035 0.700 23.249 1.00 91.75 96 LYS A N 1
ATOM 713 C CA . LYS A 1 96 ? -7.341 0.451 23.884 1.00 91.75 96 LYS A CA 1
ATOM 714 C C . LYS A 1 96 ? -7.990 -0.829 23.365 1.00 91.75 96 LYS A C 1
ATOM 716 O O . LYS A 1 96 ? -8.438 -1.647 24.168 1.00 91.75 96 LYS A O 1
ATOM 721 N N . LEU A 1 97 ? -7.980 -1.029 22.047 1.00 91.94 97 LEU A N 1
ATOM 722 C CA . LEU A 1 97 ? -8.466 -2.257 21.413 1.00 91.94 97 LEU A CA 1
ATOM 723 C C . LEU A 1 97 ? -7.693 -3.482 21.914 1.00 91.94 97 LEU A C 1
ATOM 725 O O . LEU A 1 97 ? -8.297 -4.485 22.291 1.00 91.94 97 LEU A O 1
ATOM 729 N N . LEU A 1 98 ? -6.365 -3.380 22.005 1.00 93.62 98 LEU A N 1
ATOM 730 C CA . LEU A 1 98 ? -5.518 -4.455 22.518 1.00 93.62 98 LEU A CA 1
ATOM 731 C C . LEU A 1 98 ? -5.804 -4.763 23.994 1.00 93.62 98 LEU A C 1
ATOM 733 O O . LEU A 1 98 ? -5.830 -5.929 24.390 1.00 93.62 98 LEU A O 1
ATOM 737 N N . LYS A 1 99 ? -6.046 -3.737 24.817 1.00 94.06 99 LYS A N 1
ATOM 738 C CA . LYS A 1 99 ? -6.431 -3.917 26.222 1.00 94.06 99 LYS A CA 1
ATOM 739 C C . LYS A 1 99 ? -7.766 -4.657 26.338 1.00 94.06 99 LYS A C 1
ATOM 741 O O . LYS A 1 99 ? -7.830 -5.649 27.060 1.00 94.06 99 LYS A O 1
ATOM 746 N N . ASN A 1 100 ? -8.782 -4.229 25.588 1.00 91.69 100 ASN A N 1
ATOM 747 C CA . ASN A 1 100 ? -10.084 -4.896 25.544 1.00 91.69 100 ASN A CA 1
ATOM 748 C C . ASN A 1 100 ? -9.944 -6.368 25.107 1.00 91.69 100 ASN A C 1
ATOM 750 O O . ASN A 1 100 ? -10.455 -7.265 25.776 1.00 91.69 100 ASN A O 1
ATOM 754 N N . PHE A 1 101 ? -9.173 -6.632 24.049 1.00 91.38 101 PHE A N 1
ATOM 755 C CA . PHE A 1 101 ? -8.883 -7.990 23.587 1.00 91.38 101 PHE A CA 1
ATOM 756 C C . PHE A 1 101 ? -8.220 -8.850 24.677 1.00 91.38 101 PHE A C 1
ATOM 758 O O . PHE A 1 101 ? -8.640 -9.982 24.929 1.00 91.38 101 PHE A O 1
ATOM 765 N N . ASN A 1 102 ? -7.204 -8.315 25.359 1.00 93.38 102 ASN A N 1
ATOM 766 C CA . ASN A 1 102 ? -6.477 -9.029 26.410 1.00 93.38 102 ASN A CA 1
ATOM 767 C C . ASN A 1 102 ? -7.343 -9.314 27.646 1.00 93.38 102 ASN A C 1
ATOM 769 O O . ASN A 1 102 ? -7.208 -10.379 28.250 1.00 93.38 102 ASN A O 1
ATOM 773 N N . GLU A 1 103 ? -8.242 -8.401 28.017 1.00 92.50 103 GLU A N 1
ATOM 774 C CA . GLU A 1 103 ? -9.202 -8.616 29.106 1.00 92.50 103 GLU A CA 1
ATOM 775 C C . GLU A 1 103 ? -10.150 -9.776 28.789 1.00 92.50 103 GLU A C 1
ATOM 777 O O . GLU A 1 103 ? -10.317 -10.672 29.620 1.00 92.50 103 GLU A O 1
ATOM 782 N N . GLN A 1 104 ? -10.685 -9.826 27.565 1.00 88.06 104 GLN A N 1
ATOM 783 C CA . GLN A 1 104 ? -11.523 -10.937 27.106 1.00 88.06 104 GLN A CA 1
ATOM 784 C C . GLN A 1 104 ? -10.748 -12.265 27.085 1.00 88.06 104 GLN A C 1
ATOM 786 O O . GLN A 1 104 ? -11.216 -13.267 27.628 1.00 88.06 104 GLN A O 1
ATOM 791 N N . ARG A 1 105 ? -9.513 -12.271 26.558 1.00 89.25 105 ARG A N 1
ATOM 792 C CA . ARG A 1 105 ? -8.647 -13.466 26.584 1.00 89.25 105 ARG A CA 1
ATOM 793 C C . ARG A 1 105 ? -8.386 -13.962 28.003 1.00 89.25 105 ARG A C 1
ATOM 795 O O . ARG A 1 105 ? -8.428 -15.166 28.243 1.00 89.25 105 ARG A O 1
ATOM 802 N N . ARG A 1 106 ? -8.124 -13.055 28.946 1.00 89.75 106 ARG A N 1
ATOM 803 C CA . ARG A 1 106 ? -7.848 -13.398 30.349 1.00 89.75 106 ARG A CA 1
ATOM 804 C C . ARG A 1 106 ? -9.072 -13.977 31.063 1.00 89.75 106 ARG A C 1
ATOM 806 O O . ARG A 1 106 ? -8.910 -14.786 31.969 1.00 89.75 106 ARG A O 1
ATOM 813 N N . GLN A 1 107 ? -10.276 -13.597 30.645 1.00 87.38 107 GLN A N 1
ATOM 814 C CA . GLN A 1 107 ? -11.532 -14.178 31.129 1.00 87.38 107 GLN A CA 1
ATOM 815 C C . GLN A 1 107 ? -11.811 -15.577 30.548 1.00 87.38 107 GLN A C 1
ATOM 817 O O . GLN A 1 107 ? -12.802 -16.200 30.915 1.00 87.38 107 GLN A O 1
ATOM 822 N N . GLY A 1 108 ? -10.954 -16.084 29.653 1.00 83.62 108 GLY A N 1
ATOM 823 C CA . GLY A 1 108 ? -11.115 -17.398 29.027 1.00 83.62 108 GLY A CA 1
ATOM 824 C C . GLY A 1 108 ? -12.214 -17.446 27.964 1.00 83.62 108 GLY A C 1
ATOM 825 O O . GLY A 1 108 ? -12.581 -18.535 27.528 1.00 83.62 108 GLY A O 1
ATOM 826 N N . VAL A 1 109 ? -12.737 -16.290 27.541 1.00 82.44 109 VAL A N 1
ATOM 827 C CA . VAL A 1 109 ? -13.751 -16.192 26.485 1.00 82.44 109 VAL A CA 1
ATOM 828 C C . VAL A 1 109 ? -13.101 -15.925 25.129 1.00 82.44 109 VAL A C 1
ATOM 830 O O . VAL A 1 109 ? -11.988 -15.398 25.045 1.00 82.44 109 VAL A O 1
ATOM 833 N N . ASP A 1 110 ? -13.797 -16.297 24.055 1.00 83.19 110 ASP A N 1
ATOM 834 C CA . ASP A 1 110 ? -13.388 -15.939 22.697 1.00 83.19 110 ASP A CA 1
ATOM 835 C C . ASP A 1 110 ? -13.497 -14.410 22.526 1.00 83.19 110 ASP A C 1
ATOM 837 O O . ASP A 1 110 ? -14.589 -13.866 22.734 1.00 83.19 110 ASP A O 1
ATOM 841 N N . PRO A 1 111 ? -12.397 -13.689 22.232 1.00 84.00 111 PRO A N 1
ATOM 842 C CA . PRO A 1 111 ? -12.429 -12.237 22.153 1.00 84.00 111 PRO A CA 1
ATOM 843 C C . PRO A 1 111 ? -13.202 -11.787 20.928 1.00 84.00 111 PRO A C 1
ATOM 845 O O . PRO A 1 111 ? -12.848 -12.112 19.796 1.00 84.00 111 PRO A O 1
ATOM 848 N N . VAL A 1 112 ? -14.223 -10.981 21.168 1.00 86.62 112 VAL A N 1
ATOM 849 C CA . VAL A 1 112 ? -15.055 -10.401 20.126 1.00 86.62 112 VAL A CA 1
ATOM 850 C C . VAL A 1 112 ? -15.148 -8.911 20.393 1.00 86.62 112 VAL A C 1
ATOM 852 O O . VAL A 1 112 ? -15.490 -8.495 21.501 1.00 86.62 112 VAL A O 1
ATOM 855 N N . PHE A 1 113 ? -14.803 -8.105 19.395 1.00 86.19 113 PHE A N 1
ATOM 856 C CA . PHE A 1 113 ? -14.915 -6.657 19.486 1.00 86.19 113 PHE A CA 1
ATOM 857 C C . PHE A 1 113 ? -16.275 -6.199 18.960 1.00 86.19 113 PHE A C 1
ATOM 859 O O . PHE A 1 113 ? -16.703 -6.627 17.889 1.00 86.19 113 PHE A O 1
ATOM 866 N N . HIS A 1 114 ? -16.908 -5.296 19.704 1.00 85.69 114 HIS A N 1
ATOM 867 C CA . HIS A 1 114 ? -18.058 -4.521 19.253 1.00 85.69 114 HIS A CA 1
ATOM 868 C C . HIS A 1 114 ? -17.757 -3.041 19.446 1.00 85.69 114 HIS A C 1
ATOM 870 O O . HIS A 1 114 ? -17.175 -2.665 20.468 1.00 85.69 114 HIS A O 1
ATOM 876 N N . ARG A 1 115 ? -18.206 -2.194 18.517 1.00 85.50 115 ARG A N 1
ATOM 877 C CA . ARG A 1 115 ? -18.012 -0.736 18.601 1.00 85.50 115 ARG A CA 1
ATOM 878 C C . ARG A 1 115 ? -18.541 -0.133 19.911 1.00 85.50 115 ARG A C 1
ATOM 880 O O . ARG A 1 115 ? -17.923 0.774 20.456 1.00 85.50 115 ARG A O 1
ATOM 887 N N . ASP A 1 116 ? -19.608 -0.708 20.473 1.00 84.00 116 ASP A N 1
ATOM 888 C CA . ASP A 1 116 ? -20.225 -0.259 21.729 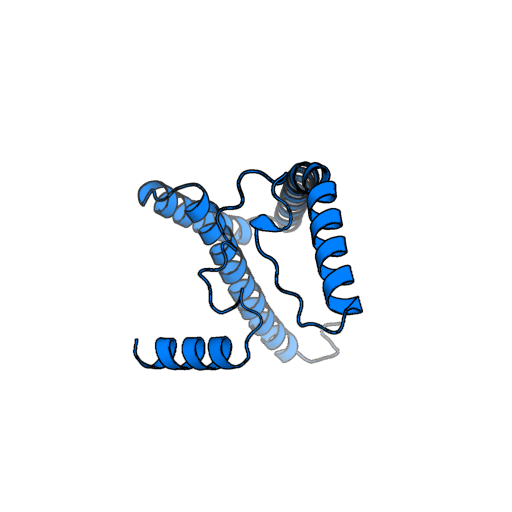1.00 84.00 116 ASP A CA 1
ATOM 889 C C . ASP A 1 116 ? -19.324 -0.482 22.959 1.00 84.00 116 ASP A C 1
ATOM 891 O O . ASP A 1 116 ? -19.552 0.106 24.014 1.00 84.00 116 ASP A O 1
ATOM 895 N N . MET A 1 117 ? -18.282 -1.318 22.842 1.00 85.00 117 MET A N 1
ATOM 896 C CA . MET A 1 117 ? -17.315 -1.557 23.921 1.00 85.00 117 MET A CA 1
ATOM 897 C C . MET A 1 117 ? -16.342 -0.392 24.123 1.00 85.00 117 MET A C 1
ATOM 899 O O . MET A 1 117 ? -15.709 -0.322 25.176 1.00 85.00 117 MET A O 1
ATOM 903 N N . LEU A 1 118 ? -16.187 0.482 23.125 1.00 86.31 118 LEU A N 1
ATOM 904 C CA . LEU A 1 118 ? -15.311 1.655 23.163 1.00 86.31 118 LEU A CA 1
ATOM 905 C C . LEU A 1 118 ? -16.026 2.849 22.499 1.00 86.31 118 LEU A C 1
ATOM 907 O O . LEU A 1 118 ? -15.629 3.279 21.412 1.00 86.31 118 LEU A O 1
ATOM 911 N N . PRO A 1 119 ? -17.089 3.387 23.130 1.00 82.50 119 PRO A N 1
ATOM 912 C CA . PRO A 1 119 ? -17.939 4.426 22.543 1.00 82.50 119 PRO A CA 1
ATOM 913 C C . PRO A 1 119 ? -17.205 5.754 22.315 1.00 82.50 119 PRO A C 1
ATOM 915 O O . PRO A 1 119 ? -17.689 6.613 21.583 1.00 82.50 119 PRO A O 1
ATOM 918 N N . GLU A 1 120 ? -16.035 5.948 22.927 1.00 86.38 120 GLU A N 1
ATOM 919 C CA . GLU A 1 120 ? -15.207 7.128 22.696 1.00 86.38 120 GLU A CA 1
ATOM 920 C C . GLU A 1 120 ? -14.462 7.121 21.348 1.00 86.38 120 GLU A C 1
ATOM 922 O O . GLU A 1 120 ? -13.865 8.134 20.978 1.00 86.38 120 GLU A O 1
ATOM 927 N N . ILE A 1 121 ? -14.449 5.993 20.625 1.00 86.06 121 ILE A N 1
ATOM 928 C CA . ILE A 1 121 ? -13.857 5.905 19.287 1.00 86.06 121 ILE A CA 1
ATOM 929 C C . ILE A 1 121 ? -14.928 6.295 18.264 1.00 86.06 121 ILE A C 1
ATOM 931 O O . ILE A 1 121 ? -15.855 5.538 17.986 1.00 86.06 121 ILE A O 1
ATOM 935 N N . ALA A 1 122 ? -14.788 7.484 17.683 1.00 81.06 122 ALA A N 1
ATOM 936 C CA . ALA A 1 122 ? -15.669 7.951 16.618 1.00 81.06 122 ALA A CA 1
ATOM 937 C C . ALA A 1 122 ? -15.365 7.263 15.271 1.00 81.06 122 ALA A C 1
ATOM 939 O O . ALA A 1 122 ? -14.247 6.806 15.035 1.00 81.06 122 ALA A O 1
ATOM 940 N N . ASN A 1 123 ? -16.348 7.269 14.363 1.00 85.06 123 ASN A N 1
ATOM 941 C CA . ASN A 1 123 ? -16.231 6.807 12.969 1.00 85.06 123 ASN A CA 1
ATOM 942 C C . ASN A 1 123 ? -15.913 5.309 12.797 1.00 85.06 123 ASN A C 1
ATOM 944 O O . ASN A 1 123 ? -15.232 4.914 11.853 1.00 85.06 123 ASN A O 1
ATOM 948 N N . VAL A 1 124 ? -16.414 4.459 13.697 1.00 85.88 124 VAL A N 1
ATOM 949 C CA . VAL A 1 124 ? -16.356 3.001 13.531 1.00 85.88 124 VAL A CA 1
ATOM 950 C C . VAL A 1 124 ? -17.602 2.534 12.770 1.00 85.88 124 VAL A C 1
ATOM 952 O O . VAL A 1 124 ? -18.686 2.417 13.342 1.00 85.88 124 VAL A O 1
ATOM 955 N N . GLU A 1 125 ? -17.450 2.303 11.466 1.00 85.00 125 GLU A N 1
ATOM 956 C CA . GLU A 1 125 ? -18.551 1.898 10.571 1.00 85.00 125 GLU A CA 1
ATOM 957 C C . GLU A 1 125 ? -18.913 0.408 10.690 1.00 85.00 125 GLU A C 1
ATOM 959 O O . GLU A 1 125 ? -20.072 0.041 10.520 1.00 85.00 125 GLU A O 1
ATOM 964 N N . TYR A 1 126 ? -17.936 -0.436 11.030 1.00 83.94 126 TYR A N 1
ATOM 965 C CA . TYR A 1 126 ? -18.074 -1.895 11.124 1.00 83.94 126 TYR A CA 1
ATOM 966 C C . TYR A 1 126 ? -18.141 -2.372 12.588 1.00 83.94 126 TYR A C 1
ATOM 968 O O . TYR A 1 126 ? -18.054 -1.575 13.521 1.00 83.94 126 TYR A O 1
ATOM 976 N N . TRP A 1 127 ? -18.269 -3.685 12.812 1.00 84.81 127 TRP A N 1
ATOM 977 C CA . TRP A 1 127 ? -18.308 -4.298 14.153 1.00 84.81 127 TRP A CA 1
ATOM 978 C C . TRP A 1 127 ? -19.472 -3.823 15.040 1.00 84.81 127 TRP A C 1
ATOM 980 O O . TRP A 1 127 ? -19.320 -3.612 16.246 1.00 84.81 127 TRP A O 1
ATOM 990 N N . ASP A 1 128 ? -20.656 -3.677 14.450 1.00 81.69 128 ASP A N 1
ATOM 991 C CA . ASP A 1 128 ? -21.905 -3.331 15.141 1.00 81.69 128 ASP A CA 1
ATOM 992 C C . ASP A 1 128 ? -22.640 -4.545 15.752 1.00 81.69 128 ASP A C 1
ATOM 994 O O . ASP A 1 128 ? -23.689 -4.385 16.368 1.00 81.69 128 ASP A O 1
ATOM 998 N N . GLY A 1 129 ? -22.103 -5.763 15.606 1.00 76.25 129 GLY A N 1
ATOM 999 C CA . GLY A 1 129 ? -22.743 -7.001 16.069 1.00 76.25 129 GLY A CA 1
ATOM 1000 C C . GLY A 1 129 ? -23.667 -7.670 15.043 1.00 76.25 129 GLY A C 1
ATOM 1001 O O . GLY A 1 129 ? -24.179 -8.769 15.301 1.00 76.25 129 GLY A O 1
ATOM 1002 N N . SER A 1 130 ? -23.887 -7.047 13.879 1.00 77.12 130 SER A N 1
ATOM 1003 C CA . SER A 1 130 ? -24.681 -7.639 12.795 1.00 77.12 130 SER A CA 1
ATOM 1004 C C . SER A 1 130 ? -23.957 -8.824 12.147 1.00 77.12 130 SER A C 1
ATOM 1006 O O . SER A 1 130 ? -24.591 -9.842 11.860 1.00 77.12 130 SER A O 1
ATOM 1008 N N . ASP A 1 131 ? -22.631 -8.740 12.026 1.00 76.00 131 ASP A N 1
ATOM 1009 C CA . ASP A 1 131 ? -21.786 -9.774 11.442 1.00 76.00 131 ASP A CA 1
ATOM 1010 C C . ASP A 1 131 ? -21.692 -11.023 12.337 1.00 76.00 131 ASP A C 1
ATOM 1012 O O . ASP A 1 131 ? -21.335 -10.913 13.515 1.00 76.00 131 ASP A O 1
ATOM 1016 N N . PRO A 1 132 ? -21.885 -12.241 11.801 1.00 68.00 132 PRO A N 1
ATOM 1017 C CA . PRO A 1 132 ? -21.762 -13.472 12.585 1.00 68.00 132 PRO A CA 1
ATOM 1018 C C . PRO A 1 132 ? -20.371 -13.684 13.202 1.00 68.00 132 PRO A C 1
ATOM 1020 O O . PRO A 1 132 ? -20.240 -14.301 14.255 1.00 68.00 132 PRO A O 1
ATOM 1023 N N . VAL A 1 133 ? -19.321 -13.140 12.570 1.00 67.69 133 VAL A N 1
ATOM 1024 C CA . VAL A 1 133 ? -17.939 -13.158 13.092 1.00 67.69 133 VAL A CA 1
ATOM 1025 C C . VAL A 1 133 ? -17.737 -12.234 14.294 1.00 67.69 133 VAL A C 1
ATOM 1027 O O . VAL A 1 133 ? -16.745 -12.359 15.007 1.00 67.69 133 VAL A O 1
ATOM 1030 N N . THR A 1 134 ? -18.693 -11.340 14.545 1.00 71.06 134 THR A N 1
ATOM 1031 C CA . THR A 1 134 ? -18.733 -10.461 15.715 1.00 71.06 134 THR A CA 1
ATOM 1032 C C . THR A 1 134 ? -19.632 -11.019 16.811 1.00 71.06 134 THR A C 1
ATOM 1034 O O . THR A 1 134 ? -20.116 -10.272 17.644 1.00 71.06 134 THR A O 1
ATOM 1037 N N . ARG A 1 135 ? -19.880 -12.335 16.850 1.00 70.62 135 ARG A N 1
ATOM 1038 C CA . ARG A 1 135 ? -20.689 -12.971 17.901 1.00 70.62 135 ARG A CA 1
ATOM 1039 C C . ARG A 1 135 ? -19.938 -14.114 18.572 1.00 70.62 135 ARG A C 1
ATOM 1041 O O . ARG A 1 135 ? -19.141 -14.815 17.955 1.00 70.62 135 ARG A O 1
ATOM 1048 N N . ARG A 1 136 ? -20.192 -14.299 19.872 1.00 70.31 136 ARG A N 1
ATOM 1049 C CA . ARG A 1 136 ? -19.497 -15.288 20.718 1.00 70.31 136 ARG A CA 1
ATOM 1050 C C . ARG A 1 136 ? -20.038 -16.721 20.585 1.00 70.31 136 ARG A C 1
ATOM 1052 O O . ARG A 1 136 ? -19.368 -17.646 21.040 1.00 70.31 136 ARG A O 1
ATOM 1059 N N . SER A 1 137 ? -21.233 -16.936 20.022 1.00 69.62 137 SER A N 1
ATOM 1060 C CA . SER A 1 137 ? -21.864 -18.266 20.012 1.00 69.62 137 SER A CA 1
ATOM 1061 C C . SER A 1 137 ? -21.271 -19.199 18.949 1.00 69.62 137 SER A C 1
ATOM 1063 O O . SER A 1 137 ? -20.999 -18.802 17.816 1.00 69.62 137 SER A O 1
ATOM 1065 N N . 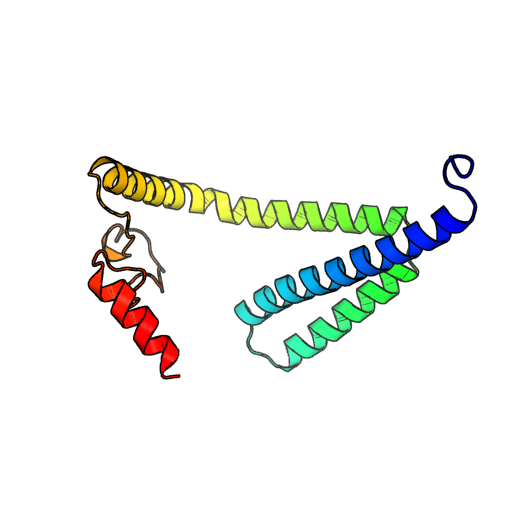LYS A 1 138 ? -21.129 -20.489 19.293 1.00 64.56 138 LYS A N 1
ATOM 1066 C CA . LYS A 1 138 ? -20.797 -21.554 18.327 1.00 64.56 138 LYS A CA 1
ATOM 1067 C C . LYS A 1 138 ? -21.903 -21.753 17.288 1.00 64.56 138 LYS A C 1
ATOM 1069 O O . LYS A 1 138 ? -21.596 -22.115 16.157 1.00 64.56 138 LYS A O 1
ATOM 1074 N N . GLU A 1 139 ? -23.153 -21.509 17.667 1.00 64.69 139 GLU A N 1
ATOM 1075 C CA . GLU A 1 139 ? -24.322 -21.642 16.791 1.00 64.69 139 GLU A CA 1
ATOM 1076 C C . GLU A 1 139 ? -24.304 -20.566 15.695 1.00 64.69 139 GLU A C 1
ATOM 1078 O O . GLU A 1 139 ? -24.529 -20.878 14.529 1.00 64.69 139 GLU A O 1
ATOM 1083 N N . ASP A 1 140 ? -23.886 -19.337 16.025 1.00 61.53 140 ASP A N 1
ATOM 1084 C CA . ASP A 1 140 ? -23.773 -18.231 15.061 1.00 61.53 140 ASP A CA 1
ATOM 1085 C C . ASP A 1 140 ? -22.741 -18.519 13.953 1.00 61.53 140 ASP A C 1
ATOM 1087 O O . ASP A 1 140 ? -22.955 -18.179 12.787 1.00 61.53 140 ASP A O 1
ATOM 1091 N N . ARG A 1 141 ? -21.633 -19.200 14.288 1.00 60.28 141 ARG A N 1
ATOM 1092 C CA . ARG A 1 141 ? -20.610 -19.613 13.306 1.00 60.28 141 ARG A CA 1
ATOM 1093 C C . ARG A 1 141 ? -21.114 -20.693 12.343 1.00 60.28 141 ARG A C 1
ATOM 1095 O O . ARG A 1 141 ? -20.658 -20.737 11.202 1.00 60.28 141 ARG A O 1
ATOM 1102 N N . ILE A 1 142 ? -22.019 -21.564 12.797 1.00 63.16 142 ILE A N 1
ATOM 1103 C CA . ILE A 1 142 ? -22.633 -22.611 11.966 1.00 63.16 142 ILE A CA 1
ATOM 1104 C C . ILE A 1 142 ? -23.634 -21.968 10.999 1.00 63.16 142 ILE A C 1
ATOM 1106 O O . ILE A 1 142 ? -23.518 -22.176 9.793 1.00 63.16 142 ILE A O 1
ATOM 1110 N N . ILE A 1 143 ? -24.500 -21.081 11.499 1.00 62.22 143 ILE A N 1
ATOM 1111 C CA . ILE A 1 143 ? -25.494 -20.348 10.695 1.00 62.22 143 ILE A CA 1
ATOM 1112 C C . ILE A 1 143 ? -24.823 -19.510 9.591 1.00 62.22 143 ILE A C 1
ATOM 1114 O O . ILE A 1 143 ? -25.264 -19.515 8.444 1.00 62.22 143 ILE A O 1
ATOM 1118 N N . ALA A 1 144 ? -23.716 -18.827 9.899 1.00 59.69 144 ALA A N 1
ATOM 1119 C CA . ALA A 1 144 ? -22.962 -18.045 8.912 1.00 59.69 144 ALA A CA 1
ATOM 1120 C C . ALA A 1 144 ? -22.373 -18.895 7.778 1.00 59.69 144 ALA A C 1
ATOM 1122 O O . ALA A 1 144 ? -22.283 -18.454 6.632 1.00 59.69 144 ALA A O 1
ATOM 1123 N N . ARG A 1 145 ? -21.937 -20.115 8.109 1.00 58.62 145 ARG A N 1
ATOM 1124 C CA . ARG A 1 145 ? -21.365 -21.055 7.146 1.00 58.62 145 ARG A CA 1
ATOM 1125 C C . ARG A 1 145 ? -22.444 -21.631 6.233 1.00 58.62 145 ARG A C 1
ATOM 1127 O O . ARG A 1 145 ? -22.186 -21.800 5.047 1.00 58.62 145 ARG A O 1
ATOM 1134 N N . GLU A 1 146 ? -23.625 -21.903 6.775 1.00 63.09 146 GLU A N 1
ATOM 1135 C CA . GLU A 1 146 ? -24.777 -22.412 6.025 1.00 63.09 146 GLU A CA 1
ATOM 1136 C C . GLU A 1 146 ? -25.366 -21.341 5.095 1.00 63.09 146 GLU A C 1
ATOM 1138 O O . GLU A 1 146 ? -25.546 -21.607 3.910 1.00 63.09 146 GLU A O 1
ATOM 1143 N N . GLY A 1 147 ? -25.520 -20.094 5.556 1.00 60.62 147 GLY A N 1
ATOM 1144 C CA . GLY A 1 147 ? -26.027 -18.992 4.722 1.00 60.62 147 GLY A CA 1
ATOM 1145 C C . GLY A 1 147 ? -25.120 -18.582 3.548 1.00 60.62 147 GLY A C 1
ATOM 1146 O O . GLY A 1 147 ? -25.589 -17.957 2.599 1.00 60.62 147 GLY A O 1
ATOM 1147 N N . ASN A 1 148 ? -23.832 -18.943 3.583 1.00 51.94 148 ASN A N 1
ATOM 1148 C CA . ASN A 1 148 ? -22.889 -18.750 2.472 1.00 51.94 148 ASN A CA 1
ATOM 1149 C C . ASN A 1 148 ? -22.853 -19.927 1.479 1.00 51.94 148 ASN A C 1
ATOM 1151 O O . ASN A 1 148 ? -22.226 -19.795 0.435 1.00 51.94 148 ASN A O 1
ATOM 1155 N N . LEU A 1 149 ? -23.474 -21.070 1.793 1.00 55.19 149 LEU A N 1
ATOM 1156 C CA . LEU A 1 149 ? -23.599 -22.212 0.874 1.00 55.19 149 LEU A CA 1
ATOM 1157 C C . LEU A 1 149 ? -24.865 -22.124 0.003 1.00 55.19 149 LEU A C 1
ATOM 1159 O O . LEU A 1 149 ? -24.962 -22.826 -0.999 1.00 55.19 149 LEU A O 1
ATOM 1163 N N . GLU A 1 150 ? -25.818 -21.267 0.379 1.00 54.53 150 GLU A N 1
ATOM 1164 C CA . GLU A 1 150 ? -27.085 -21.041 -0.334 1.00 54.53 150 GLU A CA 1
ATOM 1165 C C . GLU A 1 150 ? -27.053 -19.844 -1.308 1.00 54.53 150 GLU A C 1
ATOM 1167 O O . GLU A 1 150 ? -28.060 -19.550 -1.955 1.00 54.53 150 GLU A O 1
ATOM 1172 N N . ARG A 1 151 ? -25.913 -19.149 -1.425 1.00 44.12 151 ARG A N 1
ATOM 1173 C CA . ARG A 1 151 ? -25.665 -18.070 -2.398 1.00 44.12 151 ARG A CA 1
ATOM 1174 C C . ARG A 1 151 ? -24.652 -18.510 -3.443 1.00 44.12 151 ARG A C 1
ATOM 1176 O O . ARG A 1 151 ? -24.816 -18.080 -4.605 1.00 44.12 151 ARG A O 1
#

pLDDT: mean 85.97, std 12.33, range [44.12, 97.19]

Secondary structure (DSSP, 8-state):
-GGGT-HHHHHHHHHHHHHHHHHHHHHHHHHHHHHHHHH---HHHHHHHHHHHHHHHHHHHHS-HHHHHHHHHHHHHHHHHHHHHHHHHHHHHHHHHHHHHHHHHHTTSPP---GGG-TTS----S-SS-SGGG---HHHH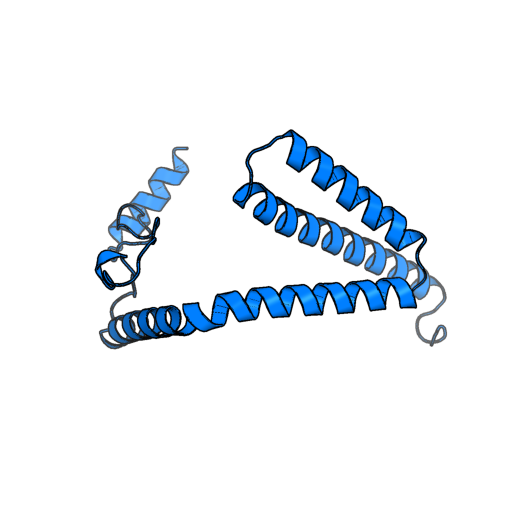HHHHHHTT--